Protein AF-A0A952TZV2-F1 (afdb_monomer)

Structure (mmCIF, N/CA/C/O backbone):
data_AF-A0A952TZV2-F1
#
_entry.id   AF-A0A952TZV2-F1
#
loop_
_atom_site.group_PDB
_atom_site.id
_atom_site.type_symbol
_atom_site.label_atom_id
_atom_site.label_alt_id
_atom_site.label_comp_id
_atom_site.label_asym_id
_atom_site.label_entity_id
_atom_site.label_seq_id
_atom_site.pdbx_PDB_ins_code
_atom_site.Cartn_x
_atom_site.Cartn_y
_atom_site.Cartn_z
_atom_site.occupancy
_atom_site.B_iso_or_equiv
_atom_site.auth_seq_id
_atom_site.auth_comp_id
_atom_site.auth_asym_id
_atom_site.auth_atom_id
_atom_site.pdbx_PDB_model_num
ATOM 1 N N . MET A 1 1 ? -56.256 34.983 26.508 1.00 41.84 1 MET A N 1
ATOM 2 C CA . MET A 1 1 ? -54.794 34.755 26.516 1.00 41.84 1 MET A CA 1
ATOM 3 C C . MET A 1 1 ? -54.201 35.263 25.208 1.00 41.84 1 MET A C 1
ATOM 5 O O . MET A 1 1 ? -54.908 35.361 24.219 1.00 41.84 1 MET A O 1
ATOM 9 N N . ARG A 1 2 ? -52.944 35.691 25.291 1.00 40.84 2 ARG A N 1
ATOM 10 C CA . ARG A 1 2 ? -52.122 36.463 24.349 1.00 40.84 2 ARG A CA 1
ATOM 11 C C . ARG A 1 2 ? -51.813 35.785 22.996 1.00 40.84 2 ARG A C 1
ATOM 13 O O . ARG A 1 2 ? -51.757 34.566 22.930 1.00 40.84 2 ARG A O 1
ATOM 20 N N . ASN A 1 3 ? -51.420 36.655 22.050 1.00 38.62 3 ASN A N 1
ATOM 21 C CA . ASN A 1 3 ? -50.583 36.483 20.837 1.00 38.62 3 ASN A CA 1
ATOM 22 C C . ASN A 1 3 ? -51.340 36.218 19.520 1.00 38.62 3 ASN A C 1
ATOM 24 O O . ASN A 1 3 ? -51.884 35.143 19.326 1.00 38.62 3 ASN A O 1
ATOM 28 N N . ARG A 1 4 ? -51.573 37.221 18.649 1.00 51.81 4 ARG A N 1
ATOM 29 C CA . ARG A 1 4 ? -50.656 37.971 17.740 1.00 51.81 4 ARG A CA 1
ATOM 30 C C . ARG A 1 4 ? -49.860 37.068 16.796 1.00 51.81 4 ARG A C 1
ATOM 32 O O . ARG A 1 4 ? -48.979 36.399 17.296 1.00 51.81 4 ARG A O 1
ATOM 39 N N . PHE A 1 5 ? -50.123 37.167 15.486 1.00 53.91 5 PHE A N 1
ATOM 40 C CA . PHE A 1 5 ? -49.175 37.254 14.348 1.00 53.91 5 PHE A CA 1
ATOM 41 C C . PHE A 1 5 ? -50.026 37.493 13.078 1.00 53.91 5 PHE A C 1
ATOM 43 O O . PHE A 1 5 ? -50.694 36.591 12.597 1.00 53.91 5 PHE A O 1
ATOM 50 N N . VAL A 1 6 ? -50.370 38.745 12.757 1.00 51.41 6 VAL A N 1
ATOM 51 C CA . VAL A 1 6 ? -49.666 39.651 11.820 1.00 51.41 6 VAL A CA 1
ATOM 52 C C . VAL A 1 6 ? -49.531 39.058 10.410 1.00 51.41 6 VAL A C 1
ATOM 54 O O . VAL A 1 6 ? -48.781 38.118 10.178 1.00 51.41 6 VAL A O 1
ATOM 57 N N . ALA A 1 7 ? -50.268 39.671 9.481 1.00 51.34 7 ALA A N 1
ATOM 58 C CA . ALA A 1 7 ? -50.289 39.410 8.048 1.00 51.34 7 ALA A CA 1
ATOM 59 C C . ALA A 1 7 ? -48.917 39.589 7.376 1.00 51.34 7 ALA A C 1
ATOM 61 O O . ALA A 1 7 ? -48.157 40.485 7.746 1.00 51.34 7 ALA A O 1
ATOM 62 N N . ARG A 1 8 ? -48.650 38.824 6.309 1.00 48.62 8 ARG A N 1
ATOM 63 C CA . ARG A 1 8 ? -47.697 39.217 5.257 1.00 48.62 8 ARG A CA 1
ATOM 64 C C . ARG A 1 8 ? -48.258 38.844 3.879 1.00 48.62 8 ARG A C 1
ATOM 66 O O . ARG A 1 8 ? -48.478 37.660 3.636 1.00 48.62 8 ARG A O 1
ATOM 73 N N . PRO A 1 9 ? -48.477 39.815 2.979 1.00 53.66 9 PRO A N 1
ATOM 74 C CA . PRO A 1 9 ? -48.704 39.549 1.568 1.00 53.66 9 PRO A CA 1
ATOM 75 C C . PRO A 1 9 ? -47.337 39.403 0.885 1.00 53.66 9 PRO A C 1
ATOM 77 O O . PRO A 1 9 ? -46.509 40.306 0.978 1.00 53.66 9 PRO A O 1
ATOM 80 N N . LEU A 1 10 ? -47.072 38.283 0.209 1.00 50.34 10 LEU A N 1
ATOM 81 C CA . LEU A 1 10 ? -45.909 38.171 -0.679 1.00 50.34 10 LEU A CA 1
ATOM 82 C C . LEU A 1 10 ? -46.368 38.420 -2.115 1.00 50.34 10 LEU A C 1
ATOM 84 O O . LEU A 1 10 ? -46.630 37.512 -2.898 1.00 50.34 10 LEU A O 1
ATOM 88 N N . GLN A 1 11 ? -46.541 39.705 -2.404 1.00 53.06 11 GLN A N 1
ATOM 89 C CA . GLN A 1 11 ? -46.577 40.232 -3.755 1.00 53.06 11 GLN A CA 1
ATOM 90 C C . GLN A 1 11 ? -45.164 40.209 -4.360 1.00 53.06 11 GLN A C 1
ATOM 92 O O . GLN A 1 11 ? -44.172 40.417 -3.664 1.00 53.06 11 GLN A O 1
ATOM 97 N N . SER A 1 12 ? -45.154 40.083 -5.686 1.00 47.94 12 SER A N 1
ATOM 98 C CA . SER A 1 12 ? -44.182 40.687 -6.603 1.00 47.94 12 SER A CA 1
ATOM 99 C C . SER A 1 12 ? -42.958 39.862 -7.004 1.00 47.94 12 SER A C 1
ATOM 101 O O . SER A 1 12 ? -41.917 39.860 -6.361 1.00 47.94 12 SER A O 1
ATOM 103 N N . ALA A 1 13 ? -43.118 39.261 -8.185 1.00 52.25 13 ALA A N 1
ATOM 104 C CA . ALA A 1 13 ? -42.389 39.646 -9.393 1.00 52.25 13 ALA A CA 1
ATOM 105 C C . ALA A 1 13 ? -40.859 39.695 -9.306 1.00 52.25 13 ALA A C 1
ATOM 107 O O . ALA A 1 13 ? -40.276 40.690 -8.890 1.00 52.25 13 ALA A O 1
ATOM 108 N N . PHE A 1 14 ? -40.224 38.688 -9.904 1.00 47.53 14 PHE A N 1
ATOM 109 C CA . PHE A 1 14 ? -38.902 38.859 -10.494 1.00 47.53 14 PHE A CA 1
ATOM 110 C C . PHE A 1 14 ? -38.944 38.405 -11.949 1.00 47.53 14 PHE A C 1
ATOM 112 O O . PHE A 1 14 ? -38.919 37.219 -12.267 1.00 47.53 14 PHE A O 1
ATOM 119 N N . LEU A 1 15 ? -39.061 39.400 -12.824 1.00 49.97 15 LEU A N 1
ATOM 120 C CA . LEU A 1 15 ? -38.972 39.299 -14.271 1.00 49.97 15 LEU A CA 1
ATOM 121 C C . LEU A 1 15 ? -37.855 40.262 -14.675 1.00 49.97 15 LEU A C 1
ATOM 123 O O . LEU A 1 15 ? -38.041 41.470 -14.591 1.00 49.97 15 LEU A O 1
ATOM 127 N N . ALA A 1 16 ? -36.691 39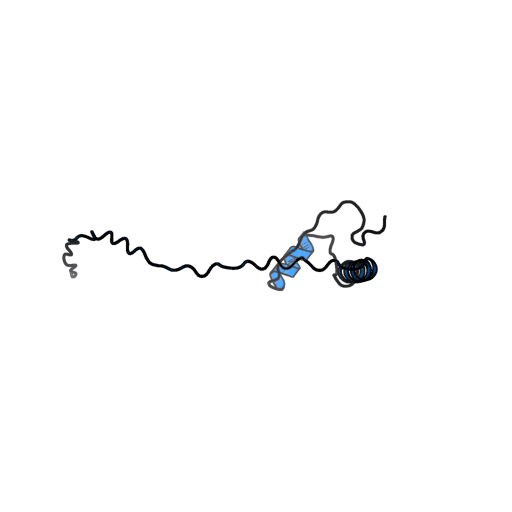.727 -15.036 1.00 50.66 16 ALA A N 1
ATOM 128 C CA . ALA A 1 16 ? -35.675 40.421 -15.828 1.00 50.66 16 ALA A CA 1
ATOM 129 C C . ALA A 1 16 ? -34.604 39.409 -16.260 1.00 50.66 16 ALA A C 1
ATOM 131 O O . ALA A 1 16 ? -33.603 39.188 -15.582 1.00 50.66 16 ALA A O 1
ATOM 132 N N . VAL A 1 17 ? -34.850 38.772 -17.404 1.00 55.06 17 VAL A N 1
ATOM 133 C CA . VAL A 1 17 ? -33.807 38.126 -18.201 1.00 55.06 17 VAL A CA 1
ATOM 134 C C . VAL A 1 17 ? -33.004 39.247 -18.854 1.00 55.06 17 VAL A C 1
ATOM 136 O O . VAL A 1 17 ? -33.507 39.919 -19.749 1.00 55.06 17 VAL A O 1
ATOM 139 N N . SER A 1 18 ? -31.764 39.442 -18.412 1.00 55.34 18 SER A N 1
ATOM 140 C CA . SER A 1 18 ? -30.789 40.296 -19.094 1.00 55.34 18 SER A CA 1
ATOM 141 C C . SER A 1 18 ? -29.606 39.433 -19.513 1.00 55.34 18 SER A C 1
ATOM 143 O O . SER A 1 18 ? -28.718 39.135 -18.718 1.00 55.34 18 SER A O 1
ATOM 145 N N . ILE A 1 19 ? -29.616 39.007 -20.777 1.00 55.94 19 ILE A N 1
ATOM 146 C CA . ILE A 1 19 ? -28.470 38.382 -21.439 1.00 55.94 19 ILE A CA 1
ATOM 147 C C . ILE A 1 19 ? -27.489 39.510 -21.769 1.00 55.94 19 ILE A C 1
ATOM 149 O O . ILE A 1 19 ? -27.606 40.168 -22.799 1.00 55.94 19 ILE A O 1
ATOM 153 N N . ALA A 1 20 ? -26.535 39.759 -20.876 1.00 55.03 20 ALA A N 1
ATOM 154 C CA . ALA A 1 20 ? -25.365 40.568 -21.190 1.00 55.03 20 ALA A CA 1
ATOM 155 C C . ALA A 1 20 ? -24.272 39.637 -21.730 1.00 55.03 20 ALA A C 1
ATOM 157 O O . ALA A 1 20 ? -23.514 39.019 -20.984 1.00 55.03 20 ALA A O 1
ATOM 158 N N . ALA A 1 21 ? -24.246 39.501 -23.056 1.00 55.94 21 ALA A N 1
ATOM 159 C CA . ALA A 1 21 ? -23.134 38.928 -23.794 1.00 55.94 21 ALA A CA 1
ATOM 160 C C . ALA A 1 21 ? -21.897 39.821 -23.615 1.00 55.94 21 ALA A C 1
ATOM 162 O O . ALA A 1 21 ? -21.946 41.010 -23.921 1.00 55.94 21 ALA A O 1
ATOM 163 N N . GLY A 1 22 ? -20.794 39.254 -23.125 1.00 53.88 22 GLY A N 1
ATOM 164 C CA . GLY A 1 22 ? -19.538 39.995 -23.014 1.00 53.88 22 GLY A CA 1
ATOM 165 C C . GLY A 1 22 ? -18.589 39.491 -21.937 1.00 53.88 22 GLY A C 1
ATOM 166 O O . GLY A 1 22 ? -18.077 40.292 -21.167 1.00 53.88 22 GLY A O 1
ATOM 167 N N . VAL A 1 23 ? -18.331 38.183 -21.869 1.00 58.31 23 VAL A N 1
ATOM 168 C CA . VAL A 1 23 ? -17.152 37.680 -21.152 1.00 58.31 23 VAL A CA 1
ATOM 169 C C . VAL A 1 23 ? -16.177 37.195 -22.209 1.00 58.31 23 VAL A C 1
ATOM 171 O O . VAL A 1 23 ? -16.333 36.116 -22.775 1.00 58.31 23 VAL A O 1
ATOM 174 N N . ALA A 1 24 ? -15.191 38.038 -22.508 1.00 58.97 24 ALA A N 1
ATOM 175 C CA . ALA A 1 24 ? -13.964 37.613 -23.153 1.00 58.97 24 ALA A CA 1
ATOM 176 C C . ALA A 1 24 ? -13.332 36.545 -22.251 1.00 58.97 24 ALA A C 1
ATOM 178 O O . ALA A 1 24 ? -12.676 36.864 -21.263 1.00 58.97 24 ALA A O 1
ATOM 179 N N . ALA A 1 25 ? -13.606 35.275 -22.540 1.00 60.94 25 ALA A N 1
ATOM 180 C CA . ALA A 1 25 ? -12.937 34.173 -21.881 1.00 60.94 25 ALA A CA 1
ATOM 181 C C . ALA A 1 25 ? -11.465 34.224 -22.315 1.00 60.94 25 ALA A C 1
ATOM 183 O O . ALA A 1 25 ? -11.192 34.064 -23.510 1.00 60.94 25 ALA A O 1
ATOM 184 N N . PRO A 1 26 ? -10.498 34.453 -21.406 1.00 57.25 26 PRO A N 1
ATOM 185 C CA . PRO A 1 26 ? -9.125 34.139 -21.738 1.00 57.25 26 PRO A CA 1
ATOM 186 C C . PRO A 1 26 ? -9.106 32.641 -22.030 1.00 57.25 26 PRO A C 1
ATOM 188 O O . PRO A 1 26 ? -9.528 31.831 -21.204 1.00 57.25 26 PRO A O 1
ATOM 191 N N . LEU A 1 27 ? -8.682 32.296 -23.244 1.00 58.34 27 LEU A N 1
ATOM 192 C CA . LEU A 1 27 ? -8.405 30.932 -23.661 1.00 58.34 27 LEU A CA 1
ATOM 193 C C . LEU A 1 27 ? -7.528 30.293 -22.584 1.00 58.34 27 LEU A C 1
ATOM 195 O O . LEU A 1 27 ? -6.330 30.585 -22.499 1.00 58.34 27 LEU A O 1
ATOM 199 N N . LEU A 1 28 ? -8.144 29.457 -21.746 1.00 57.31 28 LEU A N 1
ATOM 200 C CA . LEU A 1 28 ? -7.448 28.554 -20.850 1.00 57.31 28 LEU A CA 1
ATOM 201 C C . LEU A 1 28 ? -6.620 27.646 -21.752 1.00 57.31 28 LEU A C 1
ATOM 203 O O . LEU A 1 28 ? -7.095 26.642 -22.276 1.00 57.31 28 LEU A O 1
ATOM 207 N N . HIS A 1 29 ? -5.376 28.050 -21.986 1.00 56.50 29 HIS A N 1
ATOM 208 C CA . HIS A 1 29 ? -4.359 27.180 -22.528 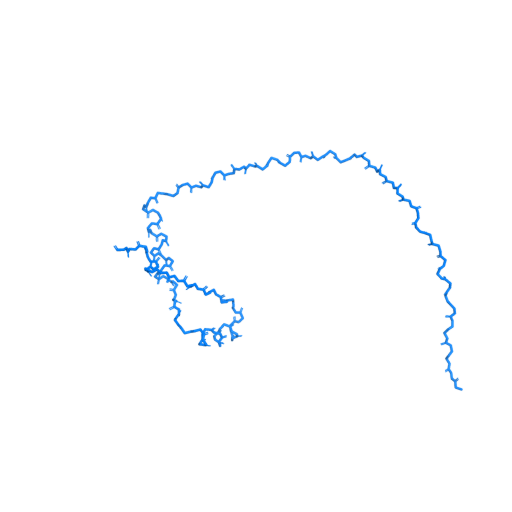1.00 56.50 29 HIS A CA 1
ATOM 209 C C . HIS A 1 29 ? -4.122 26.121 -21.459 1.00 56.50 29 HIS A C 1
ATOM 211 O O . HIS A 1 29 ? -3.284 26.298 -20.572 1.00 56.50 29 HIS A O 1
ATOM 217 N N . SER A 1 30 ? -4.876 25.026 -21.526 1.00 59.47 30 SER A N 1
ATOM 218 C CA . SER A 1 30 ? -4.481 23.777 -20.895 1.00 59.47 30 SER A CA 1
ATOM 219 C C . SER A 1 30 ? -3.142 23.399 -21.513 1.00 59.47 30 SER A C 1
ATOM 221 O O . SER A 1 30 ? -3.084 22.786 -22.577 1.00 59.47 30 SER A O 1
ATOM 223 N N . ARG A 1 31 ? -2.041 23.823 -20.880 1.00 59.41 31 ARG A N 1
ATOM 224 C CA . ARG A 1 31 ? -0.737 23.221 -21.128 1.00 59.41 31 ARG A CA 1
ATOM 225 C C . ARG A 1 31 ? -0.904 21.770 -20.722 1.00 59.41 31 ARG A C 1
ATOM 227 O O . ARG A 1 31 ? -0.882 21.454 -19.537 1.00 59.41 31 ARG A O 1
ATOM 234 N N . VAL A 1 32 ? -1.113 20.907 -21.708 1.00 61.50 32 VAL A N 1
ATOM 235 C CA . VAL A 1 32 ? -0.937 19.471 -21.545 1.00 61.50 32 VAL A CA 1
ATOM 236 C C . VAL A 1 32 ? 0.547 19.290 -21.239 1.00 61.50 32 VAL A C 1
ATOM 238 O O . VAL A 1 32 ? 1.378 19.192 -22.138 1.00 61.50 32 VAL A O 1
ATOM 241 N N . GLN A 1 33 ? 0.907 19.383 -19.959 1.00 65.50 33 GLN A N 1
ATOM 242 C CA . GLN A 1 33 ? 2.205 18.939 -19.484 1.00 65.50 33 GLN A CA 1
ATOM 243 C C . GLN A 1 33 ? 2.222 17.435 -19.720 1.00 65.50 33 GLN A C 1
ATOM 245 O O . GLN A 1 33 ? 1.497 16.692 -19.062 1.00 65.50 33 GLN A O 1
ATOM 250 N N . ALA A 1 34 ? 3.004 17.003 -20.708 1.00 68.81 34 ALA A N 1
ATOM 251 C CA . ALA A 1 34 ? 3.299 15.594 -20.884 1.00 68.81 34 ALA A CA 1
ATOM 252 C C . ALA A 1 34 ? 3.835 15.065 -19.549 1.00 68.81 34 ALA A C 1
ATOM 254 O O . ALA A 1 34 ? 4.777 15.636 -18.990 1.00 68.81 34 ALA A O 1
ATOM 255 N N . SER A 1 35 ? 3.195 14.024 -19.013 1.00 75.00 35 SER A N 1
ATOM 256 C CA . SER A 1 35 ? 3.663 13.383 -17.790 1.00 75.00 35 SER A CA 1
ATOM 257 C C . SER A 1 35 ? 5.122 12.965 -17.984 1.00 75.00 35 SER A C 1
ATOM 259 O O . SER A 1 35 ? 5.452 12.408 -19.036 1.00 75.00 35 SER A O 1
ATOM 261 N N . PRO A 1 36 ? 6.011 13.248 -17.018 1.00 75.19 36 PRO A N 1
ATOM 262 C CA . PRO A 1 36 ? 7.400 12.842 -17.132 1.00 75.19 36 PRO A CA 1
ATOM 263 C C . PRO A 1 36 ? 7.457 11.320 -17.271 1.00 75.19 36 PRO A C 1
ATOM 265 O O . PRO A 1 36 ? 6.904 10.587 -16.452 1.00 75.19 36 PRO A O 1
ATOM 268 N N . VAL A 1 37 ? 8.113 10.846 -18.329 1.00 79.44 37 VAL A N 1
ATOM 269 C CA . VAL A 1 37 ? 8.400 9.4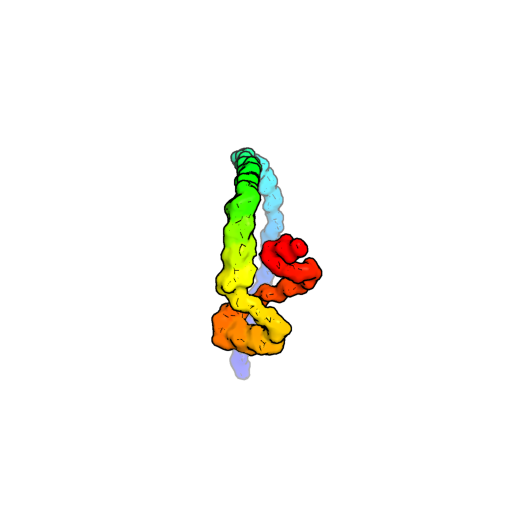21 -18.488 1.00 79.44 37 VAL A CA 1
ATOM 270 C C . VAL A 1 37 ? 9.535 9.091 -17.527 1.00 79.44 37 VAL A C 1
ATOM 272 O O . VAL A 1 37 ? 10.662 9.554 -17.703 1.00 79.44 37 VAL A O 1
ATOM 275 N N . TYR A 1 38 ? 9.228 8.330 -16.480 1.00 76.62 38 TYR A N 1
ATOM 276 C CA . TYR A 1 38 ? 10.235 7.864 -15.532 1.00 76.62 38 TYR A CA 1
ATOM 277 C C . TYR A 1 38 ? 11.116 6.791 -16.175 1.00 76.62 38 TYR A C 1
ATOM 279 O O . TYR A 1 38 ? 10.634 5.940 -16.924 1.00 76.62 38 TYR A O 1
ATOM 287 N N . SER A 1 39 ? 12.413 6.809 -15.866 1.00 82.81 39 SER A N 1
ATOM 288 C CA . SER A 1 39 ? 13.305 5.712 -16.241 1.00 82.81 39 SER A CA 1
ATOM 289 C C . SER A 1 39 ? 12.929 4.438 -15.473 1.00 82.81 39 SER A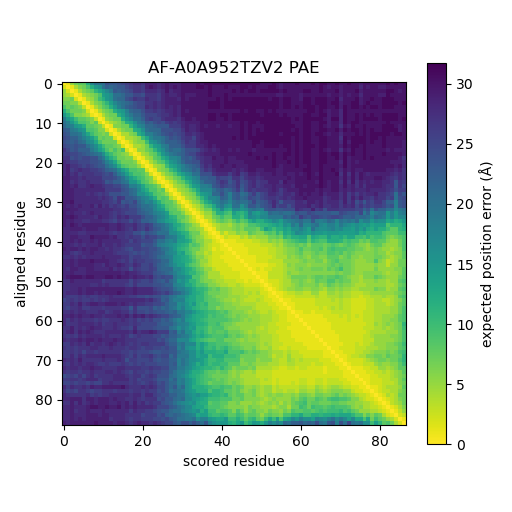 C 1
ATOM 291 O O . SER A 1 39 ? 12.388 4.503 -14.365 1.00 82.81 39 SER A O 1
ATOM 293 N N . GLY A 1 40 ? 13.242 3.267 -16.039 1.00 81.69 40 GLY A N 1
ATOM 294 C CA . GLY A 1 40 ? 12.943 1.980 -15.399 1.00 81.69 40 GLY A CA 1
ATOM 295 C C . GLY A 1 40 ? 13.546 1.854 -13.995 1.00 81.69 40 GLY A C 1
ATOM 296 O O . GLY A 1 40 ? 12.890 1.348 -13.089 1.00 81.69 40 GLY A O 1
ATOM 297 N N . GLN A 1 41 ? 14.746 2.407 -13.786 1.00 82.94 41 GLN A N 1
ATOM 298 C CA . GLN A 1 41 ? 15.393 2.446 -12.474 1.00 82.94 41 GLN A CA 1
ATOM 299 C C . GLN A 1 41 ? 14.574 3.247 -11.450 1.00 82.94 41 GLN A C 1
ATOM 301 O O . GLN A 1 41 ? 14.265 2.733 -10.378 1.00 82.94 41 GLN A O 1
ATOM 306 N N . VAL A 1 42 ? 14.156 4.469 -11.797 1.00 83.31 42 VAL A N 1
ATOM 307 C CA . VAL A 1 42 ? 13.356 5.323 -10.901 1.00 83.31 42 VAL A CA 1
ATOM 308 C C . VAL A 1 42 ? 11.998 4.683 -10.600 1.00 83.31 42 VAL A C 1
ATOM 310 O O . VAL A 1 42 ? 11.474 4.810 -9.494 1.00 83.31 42 VAL A O 1
ATOM 313 N N . CYS A 1 43 ? 11.418 3.967 -11.563 1.00 81.75 43 CYS A N 1
ATOM 314 C CA . CYS A 1 43 ? 10.183 3.222 -11.342 1.00 81.75 43 CYS A CA 1
ATOM 315 C C . CYS A 1 43 ? 10.389 2.076 -10.335 1.00 81.75 43 CYS A C 1
ATOM 317 O O . CYS A 1 43 ? 9.638 1.981 -9.367 1.00 81.75 43 CYS A O 1
ATOM 319 N N . SER A 1 44 ? 11.447 1.275 -10.500 1.00 82.94 44 SER A N 1
ATOM 320 C CA . SER A 1 44 ? 11.776 0.172 -9.587 1.00 82.94 44 SER A CA 1
ATOM 321 C C . SER A 1 44 ? 12.048 0.651 -8.158 1.00 82.94 44 SER A C 1
ATOM 323 O O . SER A 1 44 ? 11.581 0.029 -7.205 1.00 82.94 44 SER A O 1
ATOM 325 N N . GLU A 1 45 ? 12.773 1.759 -7.998 1.00 84.69 45 GLU A N 1
ATOM 326 C CA . GLU A 1 45 ? 13.041 2.365 -6.688 1.00 84.69 45 GLU A CA 1
ATOM 327 C C . GLU A 1 45 ? 11.741 2.844 -6.020 1.00 84.69 45 GLU A C 1
ATOM 329 O O . GLU A 1 45 ? 11.500 2.566 -4.844 1.00 84.69 45 GLU A O 1
ATOM 334 N N . ASN A 1 46 ? 10.857 3.505 -6.775 1.00 84.50 46 ASN A N 1
ATOM 335 C CA . ASN A 1 46 ? 9.570 3.970 -6.256 1.00 84.50 46 ASN A CA 1
ATOM 336 C C . ASN A 1 46 ? 8.637 2.820 -5.864 1.00 84.50 46 ASN A C 1
ATOM 338 O O . ASN A 1 46 ? 7.981 2.908 -4.826 1.00 84.50 46 ASN A O 1
ATOM 342 N N . VAL A 1 47 ? 8.585 1.753 -6.665 1.00 84.56 47 VAL A N 1
ATOM 343 C CA . VAL A 1 47 ? 7.805 0.550 -6.345 1.00 84.56 47 VAL A CA 1
ATOM 344 C C . VAL A 1 47 ? 8.340 -0.084 -5.068 1.00 84.56 47 VAL A C 1
ATOM 346 O O . VAL A 1 47 ? 7.570 -0.263 -4.128 1.00 84.56 47 VAL A O 1
ATOM 349 N N . GLY A 1 48 ? 9.653 -0.318 -4.983 1.00 84.00 48 GLY A N 1
ATOM 350 C CA . GLY A 1 48 ? 10.279 -0.886 -3.789 1.00 84.00 48 GLY A CA 1
ATOM 351 C C . GLY A 1 48 ? 10.018 -0.056 -2.531 1.00 84.00 48 GLY A C 1
ATOM 352 O O . GLY A 1 48 ? 9.785 -0.608 -1.457 1.00 84.00 48 GLY A O 1
ATOM 353 N N . ARG A 1 49 ? 9.990 1.273 -2.657 1.00 82.69 49 ARG A N 1
ATOM 354 C CA . ARG A 1 49 ? 9.627 2.159 -1.551 1.00 82.69 49 ARG A CA 1
ATOM 355 C C . ARG A 1 49 ? 8.176 1.958 -1.108 1.00 82.69 49 ARG A C 1
ATOM 357 O O . ARG A 1 49 ? 7.918 1.715 0.065 1.00 82.69 49 ARG A O 1
ATOM 364 N N . LEU A 1 50 ? 7.228 2.010 -2.044 1.00 82.25 50 LEU A N 1
ATOM 365 C CA . LEU A 1 50 ? 5.796 1.867 -1.753 1.00 82.25 50 LEU A CA 1
ATOM 366 C C . LEU A 1 50 ? 5.436 0.478 -1.210 1.00 82.25 50 LEU A C 1
ATOM 368 O O . LEU A 1 50 ? 4.523 0.349 -0.394 1.00 82.25 50 LEU A O 1
ATOM 372 N N . THR A 1 51 ? 6.143 -0.565 -1.640 1.00 84.38 51 THR A N 1
ATOM 373 C CA . THR A 1 51 ? 5.877 -1.931 -1.183 1.00 84.38 51 THR A CA 1
ATOM 374 C C . THR A 1 51 ? 6.447 -2.218 0.197 1.00 84.38 51 THR A C 1
ATOM 376 O O . THR A 1 51 ? 5.843 -2.993 0.933 1.00 84.38 51 THR A O 1
ATOM 379 N N . ASN A 1 52 ? 7.589 -1.614 0.544 1.00 85.12 52 ASN A N 1
ATOM 380 C CA . ASN A 1 52 ? 8.325 -1.953 1.763 1.00 85.12 52 ASN A CA 1
ATOM 381 C C . ASN A 1 52 ? 8.138 -0.945 2.904 1.00 85.12 52 ASN A C 1
ATOM 383 O O . ASN A 1 52 ? 8.174 -1.345 4.064 1.00 85.12 52 ASN A O 1
ATOM 387 N N . GLU A 1 53 ? 7.945 0.346 2.613 1.00 87.12 53 GLU A N 1
ATOM 388 C CA . GLU A 1 53 ? 7.768 1.365 3.662 1.00 87.12 53 GLU A CA 1
ATOM 389 C C . GLU A 1 53 ? 6.329 1.417 4.191 1.00 87.12 53 GLU A C 1
ATOM 391 O O . GLU A 1 53 ? 6.095 1.808 5.335 1.00 87.12 53 GLU A O 1
ATOM 396 N N . ILE A 1 54 ? 5.352 1.000 3.381 1.00 86.94 54 ILE A N 1
ATOM 397 C CA . ILE A 1 54 ? 3.954 0.914 3.804 1.00 86.94 54 ILE A CA 1
ATOM 398 C C . ILE A 1 54 ? 3.734 -0.426 4.507 1.00 86.94 54 ILE A C 1
ATOM 400 O O . ILE A 1 54 ? 3.962 -1.494 3.944 1.00 86.94 54 ILE A O 1
ATOM 404 N N . THR A 1 55 ? 3.239 -0.379 5.745 1.00 86.88 55 THR A N 1
ATOM 405 C CA . THR A 1 55 ? 2.814 -1.589 6.459 1.00 86.88 55 THR A CA 1
ATOM 406 C C . THR A 1 55 ? 1.453 -2.039 5.933 1.00 86.88 55 THR A C 1
ATOM 408 O O . THR A 1 55 ? 0.413 -1.514 6.325 1.00 86.88 55 THR A O 1
ATOM 411 N N . TRP A 1 56 ? 1.459 -3.013 5.028 1.00 87.75 56 TRP A N 1
ATOM 412 C CA . TRP A 1 56 ? 0.241 -3.593 4.467 1.00 87.75 56 TRP A CA 1
ATOM 413 C C . TRP A 1 56 ? -0.403 -4.576 5.450 1.00 87.75 56 TRP A C 1
ATOM 415 O O . TRP A 1 56 ? 0.203 -5.579 5.830 1.00 87.75 56 TRP A O 1
ATOM 425 N N . SER A 1 57 ? -1.652 -4.315 5.839 1.00 90.25 57 SER A N 1
ATOM 426 C CA . SER A 1 57 ? -2.456 -5.265 6.614 1.00 90.25 57 SER A CA 1
ATOM 427 C C . SER A 1 57 ? -3.262 -6.182 5.694 1.00 90.25 57 SER A C 1
ATOM 429 O O . SER A 1 57 ? -3.700 -5.778 4.619 1.00 90.25 57 SER A O 1
ATOM 431 N N . ARG A 1 58 ? -3.482 -7.421 6.143 1.00 91.00 58 ARG A N 1
ATOM 432 C CA . ARG A 1 58 ? -4.370 -8.404 5.496 1.00 91.00 58 ARG A CA 1
ATOM 433 C C . ARG A 1 58 ? -5.682 -8.613 6.254 1.00 91.00 58 ARG A C 1
ATOM 435 O O . ARG A 1 58 ? -6.527 -9.372 5.800 1.00 91.00 58 ARG A O 1
ATOM 442 N N . ASP A 1 59 ? -5.830 -7.956 7.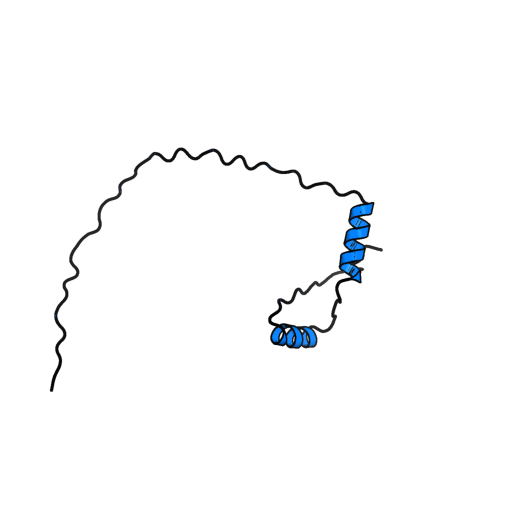398 1.00 93.19 59 ASP A N 1
ATOM 443 C CA . ASP A 1 59 ? -6.991 -8.055 8.274 1.00 93.19 59 ASP A CA 1
ATOM 444 C C . ASP A 1 59 ? -7.758 -6.732 8.217 1.00 93.19 59 ASP A C 1
ATOM 446 O O . ASP A 1 59 ? -7.271 -5.699 8.687 1.00 93.19 59 ASP A O 1
ATOM 450 N N . LEU A 1 60 ? -8.927 -6.761 7.578 1.00 91.19 60 LEU A N 1
ATOM 451 C CA . LEU A 1 60 ? -9.759 -5.579 7.390 1.00 91.19 60 LEU A CA 1
ATOM 452 C C . LEU A 1 60 ? -10.422 -5.136 8.700 1.00 91.19 60 LEU A C 1
ATOM 454 O O . LEU A 1 60 ? -10.497 -3.934 8.952 1.00 91.19 60 LEU A O 1
ATOM 458 N N . ASP A 1 61 ? -10.858 -6.075 9.539 1.00 93.00 61 ASP A N 1
ATOM 459 C CA . ASP A 1 61 ? -11.571 -5.772 10.784 1.00 93.00 61 ASP A CA 1
ATOM 460 C C . ASP A 1 61 ? -10.647 -5.048 11.763 1.00 93.00 61 ASP A C 1
ATOM 462 O O . ASP A 1 61 ? -11.018 -4.033 12.364 1.00 93.00 61 ASP A O 1
ATOM 466 N N . LYS A 1 62 ? -9.396 -5.510 11.854 1.00 92.75 62 LYS A N 1
ATOM 467 C CA . LYS A 1 62 ? -8.358 -4.838 12.639 1.00 92.75 62 LYS A CA 1
ATOM 468 C C . LYS A 1 62 ? -8.085 -3.418 12.129 1.00 92.75 62 LYS A C 1
ATOM 470 O O . LYS A 1 62 ? -8.033 -2.479 12.923 1.00 92.75 62 LYS A O 1
ATOM 475 N N . VAL A 1 63 ? -7.948 -3.241 10.813 1.00 93.62 63 VAL A N 1
ATOM 476 C CA . VAL A 1 63 ? -7.669 -1.923 10.210 1.00 93.62 63 VAL A CA 1
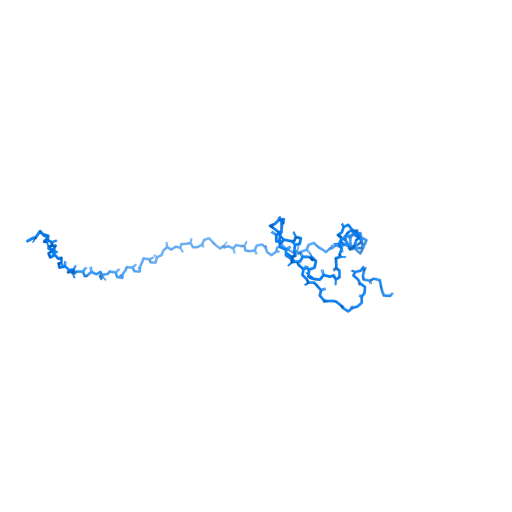ATOM 477 C C . VAL A 1 63 ? -8.835 -0.960 10.402 1.00 93.62 63 VAL A C 1
ATOM 479 O O . VAL A 1 63 ? -8.600 0.222 10.631 1.00 93.62 63 VAL A O 1
ATOM 482 N N . GLN A 1 64 ? -10.081 -1.437 10.360 1.00 94.19 64 GLN A N 1
ATOM 483 C CA . GLN A 1 64 ? -11.251 -0.599 10.630 1.00 94.19 64 GLN A CA 1
ATOM 484 C C . GLN A 1 64 ? -11.245 -0.040 12.052 1.00 94.19 64 GLN A C 1
ATOM 486 O O . GLN A 1 64 ? -11.481 1.155 12.236 1.00 94.19 64 GLN A O 1
ATOM 491 N N . GLN A 1 65 ? -10.929 -0.873 13.045 1.00 94.56 65 GLN A N 1
ATOM 492 C CA . GLN A 1 65 ? -10.829 -0.428 14.437 1.00 94.56 65 GLN A CA 1
ATOM 493 C C . GLN A 1 65 ? -9.697 0.593 14.619 1.00 94.56 65 GLN A C 1
ATOM 495 O O . GLN A 1 65 ? -9.899 1.648 15.225 1.00 94.56 65 GLN A O 1
ATOM 500 N N . GLU A 1 66 ? -8.520 0.323 14.048 1.00 93.44 66 GLU A N 1
ATOM 501 C CA . GLU A 1 66 ? -7.369 1.229 14.120 1.00 93.44 66 GLU A CA 1
ATOM 502 C C . GLU A 1 66 ? -7.641 2.564 13.410 1.00 93.44 66 GLU A C 1
ATOM 504 O O . GLU A 1 66 ? -7.367 3.625 13.974 1.00 93.44 66 GLU A O 1
ATOM 509 N N . ALA A 1 67 ? -8.229 2.531 12.213 1.00 93.62 67 ALA A N 1
ATOM 510 C CA . ALA A 1 67 ? -8.555 3.717 11.429 1.00 93.62 67 ALA A CA 1
ATOM 511 C C . ALA A 1 67 ? -9.610 4.591 12.117 1.00 93.62 67 ALA A C 1
ATOM 513 O O . ALA A 1 67 ? -9.438 5.808 12.173 1.00 93.62 67 ALA A O 1
ATOM 514 N N . ALA A 1 68 ? -10.642 3.978 12.709 1.00 93.50 68 ALA A N 1
ATOM 515 C CA . ALA A 1 68 ? -11.648 4.688 13.497 1.00 93.50 68 ALA A CA 1
ATOM 516 C C . ALA A 1 68 ? -11.036 5.362 14.735 1.00 93.50 68 ALA A C 1
ATOM 518 O O . ALA A 1 68 ? -11.407 6.482 15.074 1.00 93.50 68 ALA A O 1
ATOM 519 N N . SER A 1 69 ? -1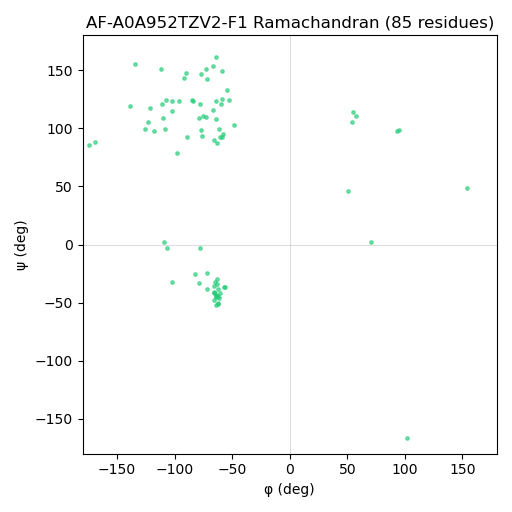0.066 4.711 15.388 1.00 94.31 69 SER A N 1
ATOM 520 C CA . SER A 1 69 ? -9.375 5.287 16.552 1.00 94.31 69 SER A CA 1
ATOM 521 C C . SER A 1 69 ? -8.417 6.435 16.202 1.00 94.31 69 SER A C 1
ATOM 523 O O . SER A 1 69 ? -8.126 7.271 17.053 1.00 94.31 69 SER A O 1
ATOM 525 N N . GLN A 1 70 ? -7.923 6.477 14.961 1.00 94.12 70 GLN A N 1
ATOM 526 C CA . GLN A 1 70 ? -6.900 7.423 14.499 1.00 94.12 70 GLN A CA 1
ATOM 527 C C . GLN A 1 70 ? -7.440 8.493 13.539 1.00 94.12 70 GLN A C 1
ATOM 529 O O . GLN A 1 70 ? -6.647 9.294 13.048 1.00 94.12 70 GLN A O 1
ATOM 534 N N . ASP A 1 71 ? -8.746 8.487 13.257 1.00 93.56 71 ASP A N 1
ATOM 535 C CA . ASP A 1 71 ? -9.408 9.338 12.257 1.00 93.56 71 ASP A CA 1
ATOM 536 C C . ASP A 1 71 ? -8.710 9.294 10.881 1.00 93.56 71 ASP A C 1
ATOM 538 O O . ASP A 1 71 ? -8.395 10.309 10.258 1.00 93.56 71 ASP A O 1
ATOM 542 N N . LYS A 1 72 ? -8.387 8.077 10.422 1.00 92.81 72 LYS A N 1
ATOM 543 C CA . LYS A 1 72 ? -7.679 7.834 9.154 1.00 92.81 72 LYS A CA 1
ATOM 544 C C . LYS A 1 72 ? -8.575 7.163 8.121 1.00 92.81 72 LYS A C 1
ATOM 546 O O . LYS A 1 72 ? -9.458 6.374 8.443 1.00 92.81 72 LYS A O 1
ATOM 551 N N . LEU A 1 73 ? -8.289 7.436 6.849 1.00 93.56 73 LEU A N 1
ATOM 552 C CA . LEU A 1 73 ? -8.910 6.757 5.712 1.00 93.56 73 LEU A CA 1
ATOM 553 C C . LEU A 1 73 ? -8.310 5.361 5.508 1.00 93.56 73 LEU A C 1
ATOM 555 O O . LEU A 1 73 ? -7.112 5.152 5.704 1.00 93.56 73 LEU A O 1
ATOM 559 N N . ILE A 1 74 ? -9.141 4.427 5.044 1.00 93.25 74 ILE A N 1
ATOM 560 C CA . ILE A 1 74 ? -8.727 3.068 4.683 1.00 93.25 74 ILE A CA 1
ATOM 561 C C . ILE A 1 74 ? -8.620 2.972 3.160 1.00 93.25 74 ILE A C 1
ATOM 563 O O . ILE A 1 74 ? -9.600 3.200 2.452 1.00 93.25 74 ILE A O 1
ATOM 567 N N . LEU A 1 75 ? -7.443 2.590 2.662 1.00 91.44 75 LEU A N 1
ATOM 568 C CA . LEU A 1 75 ? -7.241 2.173 1.275 1.00 91.44 75 LEU A CA 1
ATOM 569 C C . LEU A 1 75 ? -7.155 0.646 1.232 1.00 91.44 75 LEU A C 1
ATOM 571 O O . LEU A 1 75 ? -6.212 0.065 1.767 1.00 91.44 75 LEU A O 1
ATOM 575 N N . TRP A 1 76 ? -8.124 0.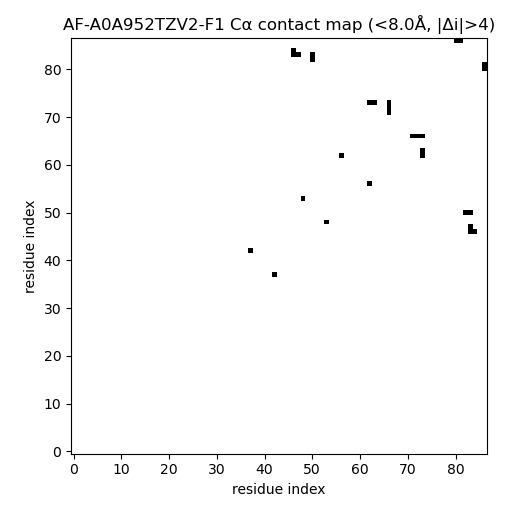001 0.583 1.00 91.88 76 TRP A N 1
ATOM 576 C CA . TRP A 1 76 ? -8.128 -1.448 0.393 1.00 91.88 76 TRP A CA 1
ATOM 577 C C . TRP A 1 76 ? -7.823 -1.798 -1.058 1.00 91.88 76 TRP A C 1
ATOM 579 O O . TRP A 1 76 ? -8.513 -1.340 -1.969 1.00 91.88 76 TRP A O 1
ATOM 589 N N . VAL A 1 77 ? -6.796 -2.618 -1.275 1.00 88.75 77 VAL A N 1
ATOM 590 C CA . VAL A 1 77 ? -6.348 -3.004 -2.615 1.00 88.75 77 VAL A CA 1
ATOM 591 C C . VAL A 1 77 ? -6.427 -4.520 -2.746 1.00 88.75 77 VAL A C 1
ATOM 593 O O . VAL A 1 77 ? -5.741 -5.252 -2.038 1.00 88.75 77 VAL A O 1
ATOM 596 N N . HIS A 1 78 ? -7.259 -4.994 -3.672 1.00 88.69 78 HIS A N 1
ATOM 597 C CA . HIS A 1 78 ? -7.269 -6.392 -4.088 1.00 88.69 78 HIS A CA 1
ATOM 598 C C . HIS A 1 78 ? -6.415 -6.536 -5.347 1.00 88.69 78 HIS A C 1
ATOM 600 O O . HIS A 1 78 ? -6.670 -5.869 -6.349 1.00 88.69 78 HIS A O 1
ATOM 606 N N . MET A 1 79 ? -5.411 -7.406 -5.309 1.00 82.75 79 MET A N 1
ATOM 607 C CA . MET A 1 79 ? -4.485 -7.603 -6.422 1.00 82.75 79 MET A CA 1
ATOM 608 C C . MET A 1 79 ? -4.259 -9.079 -6.703 1.00 82.75 79 MET A C 1
ATOM 610 O O . MET A 1 79 ? -4.368 -9.921 -5.814 1.00 82.75 79 MET A O 1
ATOM 614 N N . VAL A 1 80 ? -3.877 -9.366 -7.943 1.00 81.56 80 VAL A N 1
ATOM 615 C CA . VAL A 1 80 ? -3.419 -10.682 -8.383 1.00 81.56 80 VAL A CA 1
ATOM 616 C C . VAL A 1 80 ? -1.923 -10.570 -8.678 1.00 81.56 80 VAL A C 1
ATOM 618 O O . VAL A 1 80 ? -1.530 -9.757 -9.508 1.00 81.56 80 VAL A O 1
ATOM 621 N N . GLY A 1 81 ? -1.094 -11.363 -7.994 1.00 80.19 81 GLY A N 1
ATOM 622 C CA . GLY A 1 81 ? 0.373 -11.293 -8.086 1.00 80.19 81 GLY A CA 1
ATOM 623 C C . GLY A 1 81 ? 1.030 -10.574 -6.900 1.00 80.19 81 GLY A C 1
ATOM 624 O O . GLY A 1 81 ? 0.402 -10.379 -5.858 1.00 80.19 81 GLY A O 1
ATOM 625 N N . LYS A 1 82 ? 2.316 -10.219 -7.033 1.00 78.44 82 LYS A N 1
ATOM 626 C CA . LYS A 1 82 ? 3.068 -9.493 -5.996 1.00 78.44 82 LYS A CA 1
ATOM 627 C C . LYS A 1 82 ? 2.990 -7.980 -6.212 1.00 78.44 82 LYS A C 1
ATOM 629 O O . LYS A 1 82 ? 3.028 -7.508 -7.343 1.00 78.44 82 LYS A O 1
ATOM 634 N N . LEU A 1 83 ? 2.917 -7.226 -5.111 1.00 76.69 83 LEU A N 1
ATOM 635 C CA . LEU A 1 83 ? 2.858 -5.757 -5.123 1.00 76.69 83 LEU A CA 1
ATOM 636 C C . LEU A 1 83 ? 4.123 -5.119 -5.722 1.00 76.69 83 LEU A C 1
ATOM 638 O O . LEU A 1 83 ? 4.052 -4.034 -6.286 1.00 76.69 83 LEU A O 1
ATOM 642 N N . ASP A 1 84 ? 5.271 -5.785 -5.591 1.00 75.00 84 ASP A N 1
ATOM 643 C CA . ASP A 1 84 ? 6.576 -5.305 -6.060 1.00 75.00 84 ASP A CA 1
ATOM 644 C C . ASP A 1 84 ? 6.778 -5.468 -7.575 1.00 75.00 84 ASP A C 1
ATOM 646 O O . ASP A 1 84 ? 7.801 -5.051 -8.113 1.00 75.00 84 ASP A O 1
ATOM 650 N N . GLY A 1 85 ? 5.807 -6.066 -8.273 1.00 64.94 85 GLY A N 1
ATOM 651 C CA . GLY A 1 85 ? 5.878 -6.312 -9.709 1.00 64.94 85 GLY A CA 1
ATOM 652 C C . GLY A 1 85 ? 6.893 -7.385 -10.116 1.00 64.94 85 GLY A C 1
ATOM 653 O O . GLY A 1 85 ? 7.018 -7.653 -11.312 1.00 64.94 85 GLY A O 1
ATOM 654 N N . PHE A 1 86 ? 7.589 -8.032 -9.169 1.00 59.62 86 PHE A N 1
ATOM 655 C CA . PHE A 1 86 ? 8.468 -9.159 -9.474 1.00 59.62 86 PHE A CA 1
ATOM 656 C C . PHE A 1 86 ? 7.621 -10.419 -9.676 1.00 59.62 86 PHE A C 1
ATOM 658 O O . PHE A 1 86 ? 7.049 -10.976 -8.733 1.00 59.62 86 PHE A O 1
ATOM 665 N N . THR A 1 87 ? 7.552 -10.863 -10.929 1.00 50.06 87 THR A N 1
ATOM 666 C CA . THR A 1 87 ? 6.990 -12.165 -11.316 1.00 50.06 87 THR A CA 1
ATOM 667 C C . THR A 1 87 ? 8.079 -13.220 -11.364 1.00 50.06 87 THR A C 1
ATOM 669 O O . THR A 1 87 ? 9.200 -12.890 -11.808 1.00 50.06 87 THR A O 1
#

Solvent-accessible surface area (backbone atoms only — not comparable to full-atom values): 6426 Å² total; per-residue (Å²): 137,86,84,89,83,82,88,80,86,88,76,80,87,90,84,79,92,76,88,78,86,81,77,87,70,76,79,78,75,77,74,79,71,75,76,81,82,73,52,71,67,61,48,53,54,52,40,51,44,61,55,66,74,47,86,81,77,94,53,64,72,63,48,50,55,53,25,67,76,65,79,48,87,85,86,86,83,90,79,88,82,57,89,67,70,71,126

Radius of gyration: 30.06 Å; Cα contacts (8 Å, |Δi|>4): 15; chains: 1; bounding box: 70×53×50 Å

Sequen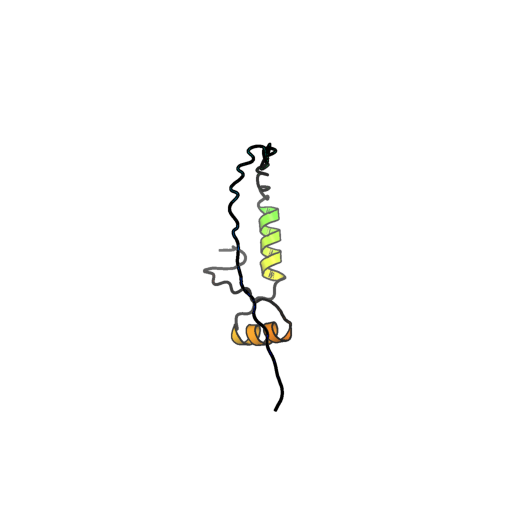ce (87 aa):
MRNRFVARPLQSAFLAVSIAAGVAAPLLHSRVQASPVYSGQVCSENVGRLTNEITWSRDLDKVQQEAASQDKLILWVHMVGKLDGFT

Foldseek 3Di:
DDDDDDDDDPDDDDDDDDPPPDDPPDPPPPPPPPDDDDDPVVVLVVLCCVQPVDDDDPDPVVVVVVCVVVVHDDDDDDDDDDSSPDD

Mean predicted aligned error: 17.54 Å

Secondary structure (DSSP, 8-state):
---------------------------------PPP---HHHHHHHHHHHHHSS---S-HHHHHHHHHHHT--------SS-TT---

pLDDT: mean 72.94, std 17.12, range [38.62, 94.56]